Protein AF-A0A931FWR6-F1 (afdb_monomer_lite)

pLDDT: mean 91.78, std 8.93, range [54.19, 98.12]

Radius of gyration: 17.23 Å; chains: 1; bounding box: 41×34×52 Å

Sequence (104 aa):
MTSDTARGTRAIAGFGTAVGVLLSAVLVFAVDVFEGRGWRDGEYVYLFVVFSVAALVLGGLLAVLPQWRSFGKGLAMGGLVGVLVILAGIVLFFFLLVRDGFVW

Structure (mmCIF, N/CA/C/O backbone):
data_AF-A0A931FWR6-F1
#
_entry.id   AF-A0A931FWR6-F1
#
loop_
_atom_site.group_PDB
_atom_site.id
_atom_site.type_symbol
_atom_site.label_atom_id
_atom_site.label_alt_id
_atom_site.label_comp_id
_atom_site.label_asym_id
_atom_site.label_entity_id
_atom_site.label_seq_id
_atom_site.pdbx_PDB_ins_code
_atom_site.Cartn_x
_atom_site.Cartn_y
_atom_site.Cartn_z
_atom_site.occupancy
_atom_site.B_iso_or_equiv
_atom_site.auth_seq_id
_atom_site.auth_comp_id
_atom_site.auth_asym_id
_atom_site.auth_atom_id
_atom_site.pdbx_PDB_model_num
ATOM 1 N N . MET A 1 1 ? -9.118 -9.573 29.098 1.00 57.00 1 MET A N 1
ATOM 2 C CA . MET A 1 1 ? -8.609 -8.623 28.082 1.00 57.00 1 MET A CA 1
ATOM 3 C C . MET A 1 1 ? -9.421 -7.345 28.180 1.00 57.00 1 MET A C 1
ATOM 5 O O . MET A 1 1 ? -10.641 -7.432 28.134 1.00 57.00 1 MET A O 1
ATOM 9 N N . THR A 1 2 ? -8.783 -6.190 28.372 1.00 75.75 2 THR A N 1
ATOM 10 C CA . THR A 1 2 ? -9.477 -4.893 28.388 1.00 75.75 2 THR A CA 1
ATOM 11 C C . THR A 1 2 ? -9.906 -4.513 26.963 1.00 75.75 2 THR A C 1
ATOM 13 O O . THR A 1 2 ? -9.322 -4.975 25.978 1.00 75.75 2 THR A O 1
ATOM 16 N N . SER A 1 3 ? -10.961 -3.706 26.827 1.00 76.12 3 SER A N 1
ATOM 17 C CA . SER A 1 3 ? -11.525 -3.302 25.526 1.00 76.12 3 SER A CA 1
ATOM 18 C C . SER A 1 3 ? -10.514 -2.576 24.624 1.00 76.12 3 SER A C 1
ATOM 20 O O . SER A 1 3 ? -10.615 -2.650 23.398 1.00 76.12 3 SER A O 1
ATOM 22 N N . ASP A 1 4 ? -9.506 -1.929 25.210 1.00 82.19 4 ASP A N 1
ATOM 23 C CA . ASP A 1 4 ? -8.423 -1.263 24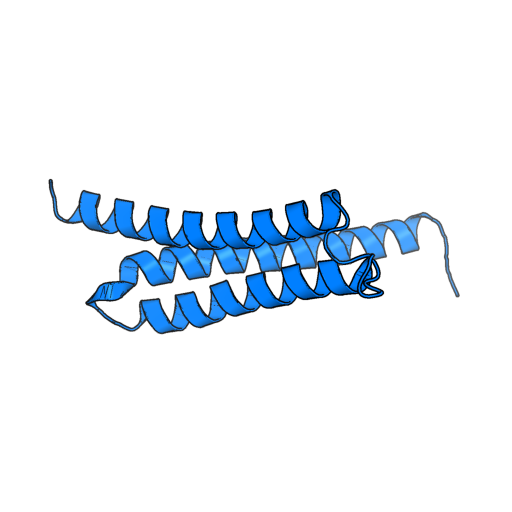.483 1.00 82.19 4 ASP A CA 1
ATOM 24 C C . ASP A 1 4 ? -7.446 -2.239 23.833 1.00 82.19 4 ASP A C 1
ATOM 26 O O . ASP A 1 4 ? -7.090 -2.050 22.669 1.00 82.19 4 ASP A O 1
ATOM 30 N N . THR A 1 5 ? -7.093 -3.339 24.507 1.00 87.94 5 THR A N 1
ATOM 31 C CA . THR A 1 5 ? -6.241 -4.379 23.912 1.00 87.94 5 THR A CA 1
ATOM 32 C C . THR A 1 5 ? -6.913 -4.989 22.682 1.00 87.94 5 THR A C 1
ATOM 34 O O . THR A 1 5 ? -6.292 -5.094 21.629 1.00 87.94 5 THR A O 1
ATOM 37 N N . ALA A 1 6 ? -8.210 -5.307 22.769 1.00 85.69 6 ALA A N 1
ATOM 38 C CA . ALA A 1 6 ? -8.970 -5.870 21.650 1.00 85.69 6 ALA A CA 1
ATOM 39 C C . ALA A 1 6 ? -9.061 -4.912 20.447 1.00 85.69 6 ALA A C 1
ATOM 41 O O . ALA A 1 6 ? -8.988 -5.348 19.295 1.00 85.69 6 ALA A O 1
ATOM 42 N N . ARG A 1 7 ? -9.194 -3.601 20.693 1.00 87.75 7 ARG A N 1
ATOM 43 C CA . ARG A 1 7 ? -9.147 -2.582 19.633 1.00 87.75 7 ARG A CA 1
ATOM 44 C C . ARG A 1 7 ? -7.764 -2.517 18.987 1.00 87.75 7 ARG A C 1
ATOM 46 O O . ARG A 1 7 ? -7.688 -2.553 17.757 1.00 87.75 7 ARG A O 1
ATOM 53 N N . GLY A 1 8 ? -6.700 -2.492 19.787 1.00 90.00 8 GLY A N 1
ATOM 54 C CA . GLY A 1 8 ? -5.317 -2.498 19.307 1.00 90.00 8 GLY A CA 1
ATOM 55 C C . GLY A 1 8 ? -5.000 -3.708 18.426 1.00 90.00 8 GLY A C 1
ATOM 56 O O . GLY A 1 8 ? -4.552 -3.542 17.295 1.00 90.00 8 GLY A O 1
ATOM 57 N N . THR A 1 9 ? -5.330 -4.920 18.880 1.00 93.81 9 THR A N 1
ATOM 58 C CA . THR A 1 9 ? -5.095 -6.157 18.114 1.00 93.81 9 THR A CA 1
ATOM 59 C C . THR A 1 9 ? -5.801 -6.141 16.759 1.00 93.81 9 THR A C 1
ATOM 61 O O . THR A 1 9 ? -5.210 -6.526 15.754 1.00 93.81 9 THR A O 1
ATOM 64 N N . ARG A 1 10 ? -7.046 -5.649 16.694 1.00 94.50 10 ARG A N 1
ATOM 65 C CA . ARG A 1 10 ? -7.779 -5.539 15.421 1.00 94.50 10 ARG A CA 1
ATOM 66 C C . ARG A 1 10 ? -7.132 -4.541 14.464 1.00 94.50 10 ARG A C 1
ATOM 68 O O . ARG A 1 10 ? -7.093 -4.811 13.270 1.00 94.50 10 ARG A O 1
ATOM 75 N N . ALA A 1 11 ? -6.621 -3.418 14.969 1.00 93.50 11 ALA A N 1
ATOM 76 C CA . ALA A 1 11 ? -5.903 -2.451 14.140 1.00 93.50 11 ALA A CA 1
ATOM 77 C C . ALA A 1 11 ? -4.593 -3.034 13.596 1.00 93.50 11 ALA A C 1
ATOM 79 O O . ALA A 1 11 ? -4.327 -2.923 12.403 1.00 93.50 11 ALA A O 1
ATOM 80 N N . ILE A 1 12 ? -3.824 -3.729 14.438 1.00 96.56 12 ILE A N 1
ATOM 81 C CA . ILE A 1 12 ? -2.599 -4.419 14.014 1.00 96.56 12 ILE A CA 1
ATOM 82 C C . ILE A 1 12 ? -2.918 -5.484 12.962 1.00 96.56 12 ILE A C 1
ATOM 84 O O . ILE A 1 12 ? -2.224 -5.560 11.956 1.00 96.56 12 ILE A O 1
ATOM 88 N N . ALA A 1 13 ? -3.989 -6.261 13.141 1.00 96.88 13 ALA A N 1
ATOM 89 C CA . ALA A 1 13 ? -4.413 -7.254 12.156 1.00 96.88 13 ALA A CA 1
ATOM 90 C C . ALA A 1 13 ? -4.783 -6.615 10.806 1.00 96.88 13 ALA A C 1
ATOM 92 O O . ALA A 1 13 ? -4.387 -7.124 9.759 1.00 96.88 13 ALA A O 1
ATOM 93 N N . GLY A 1 14 ? -5.492 -5.481 10.818 1.00 96.19 14 GLY A N 1
ATOM 94 C CA . GLY A 1 14 ? -5.810 -4.729 9.601 1.00 96.19 14 GLY A CA 1
ATOM 95 C C . GLY A 1 14 ? -4.558 -4.239 8.881 1.00 96.19 14 GLY A C 1
ATOM 96 O O . GLY A 1 14 ? -4.404 -4.460 7.683 1.00 96.19 14 GLY A O 1
ATOM 97 N N . PHE A 1 15 ? -3.625 -3.648 9.627 1.00 97.19 15 PHE A N 1
ATOM 98 C CA . PHE A 1 15 ? -2.343 -3.206 9.083 1.00 97.19 15 PHE A CA 1
ATOM 99 C C . PHE A 1 15 ? -1.524 -4.376 8.527 1.00 97.19 15 PHE A C 1
ATOM 101 O O . PHE A 1 15 ? -1.070 -4.325 7.388 1.00 97.19 15 PHE A O 1
ATOM 108 N N . GLY A 1 16 ? -1.395 -5.459 9.294 1.00 97.25 16 GLY A N 1
ATOM 109 C CA . GLY A 1 16 ? -0.689 -6.668 8.879 1.00 97.25 16 GLY A CA 1
ATOM 110 C C . GLY A 1 16 ? -1.299 -7.310 7.634 1.00 97.25 16 GLY A C 1
ATOM 111 O O . GLY A 1 16 ? -0.562 -7.802 6.789 1.00 97.25 16 GLY A O 1
ATOM 112 N N . THR A 1 17 ? -2.623 -7.236 7.470 1.00 97.69 17 THR A N 1
ATOM 113 C CA . THR A 1 17 ? -3.306 -7.696 6.251 1.00 97.69 17 THR A CA 1
ATOM 114 C C . THR A 1 17 ? -2.885 -6.864 5.041 1.00 97.69 17 THR A C 1
ATOM 116 O O . THR A 1 17 ? -2.493 -7.433 4.026 1.00 97.69 17 THR A O 1
ATOM 119 N N . ALA A 1 18 ? -2.904 -5.529 5.147 1.00 96.81 18 ALA A N 1
ATOM 120 C CA . ALA A 1 18 ? -2.435 -4.654 4.069 1.00 96.81 18 ALA A CA 1
ATOM 121 C C . ALA A 1 18 ? -0.965 -4.931 3.723 1.00 96.81 18 ALA A C 1
ATOM 123 O O . ALA A 1 18 ? -0.635 -5.126 2.557 1.00 96.81 18 ALA A O 1
ATOM 124 N N . VAL A 1 19 ? -0.094 -5.011 4.733 1.00 95.94 19 VAL A N 1
ATOM 125 C CA . VAL A 1 19 ? 1.332 -5.303 4.536 1.00 95.94 19 VAL A CA 1
ATOM 126 C C . VAL A 1 19 ? 1.531 -6.668 3.884 1.00 95.94 19 VAL A C 1
ATOM 128 O O . VAL A 1 19 ? 2.285 -6.766 2.925 1.00 95.94 19 VAL A O 1
ATOM 131 N N . GLY A 1 20 ? 0.837 -7.709 4.344 1.00 97.38 20 GLY A N 1
ATOM 132 C CA . GLY A 1 20 ? 0.935 -9.048 3.764 1.00 97.38 20 GLY A CA 1
ATOM 133 C C . GLY A 1 20 ? 0.534 -9.079 2.289 1.00 97.38 20 GLY A C 1
ATOM 134 O O . GLY A 1 20 ? 1.238 -9.669 1.473 1.00 97.38 20 GLY A O 1
ATOM 135 N N . VAL A 1 21 ? -0.547 -8.382 1.927 1.00 96.62 21 VAL A N 1
ATOM 136 C CA . VAL A 1 21 ? -0.984 -8.256 0.529 1.00 96.62 21 VAL A CA 1
ATOM 137 C C . VAL A 1 21 ? 0.048 -7.493 -0.309 1.00 96.62 21 VAL A C 1
ATOM 139 O O . VAL A 1 21 ? 0.404 -7.946 -1.394 1.00 96.62 21 VAL A O 1
ATOM 142 N N . LEU A 1 22 ? 0.594 -6.383 0.189 1.00 94.81 22 LEU A N 1
ATOM 143 C CA . LEU A 1 22 ? 1.634 -5.632 -0.524 1.00 94.81 22 LEU A CA 1
ATOM 144 C C . LEU A 1 22 ? 2.925 -6.440 -0.697 1.00 94.81 22 LEU A C 1
ATOM 146 O O . LEU A 1 22 ? 3.493 -6.468 -1.786 1.00 94.81 22 LEU A O 1
ATOM 150 N N . LEU A 1 23 ? 3.364 -7.151 0.343 1.00 95.88 23 LEU A N 1
ATOM 151 C CA . LEU A 1 23 ? 4.519 -8.044 0.263 1.00 95.88 23 LEU A CA 1
ATOM 152 C C . LEU A 1 23 ? 4.279 -9.182 -0.727 1.00 95.88 23 LEU A C 1
ATOM 154 O O . LEU A 1 23 ? 5.203 -9.562 -1.438 1.00 95.88 23 LEU A O 1
ATOM 158 N N . SER A 1 24 ? 3.049 -9.690 -0.833 1.00 95.94 24 SER A N 1
ATOM 159 C CA . SER A 1 24 ? 2.726 -10.704 -1.838 1.00 95.94 24 SER A CA 1
ATOM 160 C C . SER A 1 24 ? 2.928 -10.187 -3.265 1.00 95.94 24 SER A C 1
ATOM 162 O O . SER A 1 24 ? 3.451 -10.926 -4.089 1.00 95.94 24 SER A O 1
ATOM 164 N N . ALA A 1 25 ? 2.623 -8.913 -3.544 1.00 93.06 25 ALA A N 1
ATOM 165 C CA . ALA A 1 25 ? 2.901 -8.301 -4.845 1.00 93.06 25 ALA A CA 1
ATOM 166 C C . ALA A 1 25 ? 4.407 -8.264 -5.148 1.00 93.06 25 ALA A C 1
ATOM 168 O O . ALA A 1 25 ? 4.829 -8.613 -6.248 1.00 93.06 25 ALA A O 1
ATOM 169 N N . VAL A 1 26 ? 5.218 -7.899 -4.150 1.00 93.00 26 VAL A N 1
ATOM 170 C CA . VAL A 1 26 ? 6.685 -7.883 -4.264 1.00 93.00 26 VAL A CA 1
ATOM 171 C C . VAL A 1 26 ? 7.240 -9.292 -4.470 1.00 93.00 26 VAL A C 1
ATOM 173 O O . VAL A 1 26 ? 8.125 -9.483 -5.293 1.00 93.00 26 VAL A O 1
ATOM 176 N N . LEU A 1 27 ? 6.712 -10.290 -3.760 1.00 95.12 27 LEU A N 1
ATOM 177 C CA . LEU A 1 27 ? 7.123 -11.685 -3.930 1.00 95.12 27 LEU A CA 1
ATOM 178 C C . LEU A 1 27 ? 6.739 -12.225 -5.307 1.00 95.12 27 LEU A C 1
ATOM 180 O O . LEU A 1 27 ? 7.538 -12.913 -5.929 1.00 95.12 27 LEU A O 1
ATOM 184 N N . VAL A 1 28 ? 5.538 -11.894 -5.785 1.00 91.69 28 VAL A N 1
ATOM 185 C CA . VAL A 1 28 ? 5.048 -12.277 -7.115 1.00 91.69 28 VAL A CA 1
ATOM 186 C C . VAL A 1 28 ? 5.949 -11.719 -8.219 1.00 91.69 28 VAL A C 1
ATOM 188 O O . VAL A 1 28 ? 6.230 -12.435 -9.175 1.00 91.69 28 VAL A O 1
ATOM 191 N N . PHE A 1 29 ? 6.434 -10.486 -8.056 1.00 90.81 29 PHE A N 1
ATOM 192 C CA . PHE A 1 29 ? 7.472 -9.910 -8.910 1.00 90.81 29 PHE A CA 1
ATOM 193 C C . PHE A 1 29 ? 8.809 -10.648 -8.766 1.00 90.81 29 PHE A C 1
ATOM 195 O O . PHE A 1 29 ? 9.388 -11.066 -9.754 1.00 90.81 29 PHE A O 1
ATOM 202 N N . ALA A 1 30 ? 9.284 -10.861 -7.536 1.00 92.19 30 ALA A N 1
ATOM 203 C CA . ALA A 1 30 ? 10.623 -11.393 -7.274 1.00 92.19 30 ALA A CA 1
ATOM 204 C C . ALA A 1 30 ? 10.863 -12.828 -7.775 1.00 92.19 30 ALA A C 1
ATOM 206 O O . ALA A 1 30 ? 12.016 -13.238 -7.883 1.00 92.19 30 ALA A O 1
ATOM 207 N N . VAL A 1 31 ? 9.803 -13.603 -8.018 1.00 93.50 31 VAL A N 1
ATOM 208 C CA . VAL A 1 31 ? 9.903 -14.956 -8.591 1.00 93.50 31 VAL A CA 1
ATOM 209 C C . VAL A 1 31 ? 9.254 -15.069 -9.972 1.00 93.50 31 VAL A C 1
ATOM 211 O O . VAL A 1 31 ? 8.990 -16.183 -10.419 1.00 93.50 31 VAL A O 1
ATOM 214 N N . ASP A 1 32 ? 8.954 -13.935 -10.615 1.00 89.12 32 ASP A N 1
ATOM 215 C CA . ASP A 1 32 ? 8.444 -13.866 -11.987 1.00 89.12 32 ASP A CA 1
ATOM 216 C C . ASP A 1 32 ? 7.212 -14.759 -12.236 1.00 89.12 32 ASP A C 1
ATOM 218 O O . ASP A 1 32 ? 7.051 -15.382 -13.288 1.00 89.12 32 ASP A O 1
ATOM 222 N N . VAL A 1 33 ? 6.296 -14.823 -11.254 1.00 89.56 33 VAL A N 1
ATOM 223 C CA . VAL A 1 33 ? 5.179 -15.799 -11.220 1.00 89.56 33 VAL A CA 1
ATOM 224 C C . VAL A 1 33 ? 4.357 -15.809 -12.513 1.00 89.56 33 VAL A C 1
ATOM 226 O O . VAL A 1 33 ? 3.787 -16.839 -12.888 1.00 89.56 33 VAL A O 1
ATOM 229 N N . PHE A 1 34 ? 4.239 -14.660 -13.178 1.00 88.06 34 PHE A N 1
ATOM 230 C CA . PHE A 1 34 ? 3.399 -14.480 -14.354 1.00 88.06 34 PHE A CA 1
ATOM 231 C C . PHE A 1 34 ? 4.178 -14.261 -15.654 1.00 88.06 34 PHE A C 1
ATOM 233 O O . PHE A 1 34 ? 3.553 -13.979 -16.677 1.00 88.06 34 PHE A O 1
ATOM 240 N N . GLU A 1 35 ? 5.496 -14.471 -15.672 1.00 86.75 35 GLU A N 1
ATOM 241 C CA . GLU A 1 35 ? 6.306 -14.361 -16.895 1.00 86.75 35 GLU A CA 1
ATOM 242 C C . GLU A 1 35 ? 5.766 -15.274 -18.010 1.00 86.75 35 GLU A C 1
ATOM 244 O O . GLU A 1 35 ? 5.557 -14.839 -19.141 1.00 86.75 35 GLU A O 1
ATOM 249 N N . GLY A 1 36 ? 5.370 -16.508 -17.670 1.00 85.50 36 GLY A N 1
ATOM 250 C CA . GLY A 1 36 ? 4.738 -17.444 -18.612 1.00 85.50 36 GLY A CA 1
ATOM 251 C C . GLY A 1 36 ? 3.366 -17.006 -19.150 1.00 85.50 36 GLY A C 1
ATOM 252 O O . GLY A 1 36 ? 2.836 -17.631 -20.067 1.00 85.50 36 GLY A O 1
ATOM 253 N N . ARG A 1 37 ? 2.773 -15.939 -18.598 1.00 87.44 37 ARG A N 1
ATOM 254 C CA . ARG A 1 37 ? 1.548 -15.288 -19.099 1.00 87.44 37 ARG A CA 1
ATOM 255 C C . ARG A 1 37 ? 1.838 -13.996 -19.869 1.00 87.44 37 ARG A C 1
ATOM 257 O O . ARG A 1 37 ? 0.904 -13.266 -20.188 1.00 87.44 37 ARG A O 1
ATOM 264 N N . GLY A 1 38 ? 3.108 -13.737 -20.175 1.00 89.94 38 GLY A N 1
ATOM 265 C CA . GLY A 1 38 ? 3.564 -12.554 -20.894 1.00 89.94 38 GLY A CA 1
ATOM 266 C C . GLY A 1 38 ? 3.697 -11.317 -20.016 1.00 89.94 38 GLY A C 1
ATOM 267 O O . GLY A 1 38 ? 3.731 -10.218 -20.569 1.00 89.94 38 GLY A O 1
ATOM 268 N N . TRP A 1 39 ? 3.740 -11.478 -18.684 1.00 92.81 39 TRP A N 1
ATOM 269 C CA . TRP A 1 39 ? 3.817 -10.313 -17.816 1.00 92.81 39 TRP A CA 1
ATOM 270 C C . TRP A 1 39 ? 5.158 -9.588 -17.926 1.00 92.81 39 TRP A C 1
ATOM 272 O O . TRP A 1 39 ? 6.206 -10.221 -18.035 1.00 92.81 39 TRP A O 1
ATOM 282 N N . ARG A 1 40 ? 5.120 -8.257 -17.860 1.00 89.56 40 ARG A N 1
ATOM 283 C CA . ARG A 1 40 ? 6.296 -7.370 -17.851 1.00 89.56 40 ARG A CA 1
ATOM 284 C C . ARG A 1 40 ? 6.400 -6.640 -16.515 1.00 89.56 40 ARG A C 1
ATOM 286 O O . ARG A 1 40 ? 5.394 -6.422 -15.845 1.00 89.56 40 ARG A O 1
ATOM 293 N N . ASP A 1 41 ? 7.596 -6.167 -16.172 1.00 84.88 41 ASP A N 1
ATOM 294 C CA . ASP A 1 41 ? 7.906 -5.501 -14.893 1.00 84.88 41 ASP A CA 1
ATOM 295 C C . ASP A 1 41 ? 6.874 -4.438 -14.469 1.00 84.88 41 ASP A C 1
ATOM 297 O O . ASP A 1 41 ? 6.468 -4.367 -13.308 1.00 84.88 41 ASP A O 1
ATOM 301 N N . GLY A 1 42 ? 6.380 -3.639 -15.422 1.00 86.56 42 GLY A N 1
ATOM 302 C CA . GLY A 1 42 ? 5.390 -2.589 -15.161 1.00 86.56 42 GLY A CA 1
ATOM 303 C C . GLY A 1 42 ? 4.033 -3.092 -14.650 1.00 86.56 42 GLY A C 1
ATOM 304 O O . GLY A 1 42 ? 3.349 -2.377 -13.919 1.00 86.56 42 GLY A O 1
ATOM 305 N N . GLU A 1 43 ? 3.637 -4.318 -14.979 1.00 90.50 43 GLU A N 1
ATOM 306 C CA . GLU A 1 43 ? 2.357 -4.896 -14.550 1.00 90.50 43 GLU A CA 1
ATOM 307 C C . GLU A 1 43 ? 2.410 -5.350 -13.091 1.00 90.50 43 GLU A C 1
ATOM 309 O O . GLU A 1 43 ? 1.440 -5.186 -12.348 1.00 90.50 43 GLU A O 1
ATOM 314 N N . TYR A 1 44 ? 3.572 -5.818 -12.635 1.00 88.19 44 TYR A N 1
ATOM 315 C CA . TYR A 1 44 ? 3.804 -6.097 -11.221 1.00 88.19 44 TYR A CA 1
ATOM 316 C C . TYR A 1 44 ? 3.787 -4.813 -10.381 1.00 88.19 44 TYR A C 1
ATOM 318 O O . TYR A 1 44 ? 3.203 -4.786 -9.293 1.00 88.19 44 TYR A O 1
ATOM 326 N N . VAL A 1 45 ? 4.349 -3.719 -10.909 1.00 90.69 45 VAL A N 1
ATOM 327 C CA . VAL A 1 45 ? 4.244 -2.389 -10.283 1.00 90.69 45 VAL A CA 1
ATOM 328 C C . VAL A 1 45 ? 2.783 -1.949 -10.210 1.00 90.69 45 VAL A C 1
ATOM 330 O O . VAL A 1 45 ? 2.328 -1.491 -9.161 1.00 90.69 45 VAL A O 1
ATOM 333 N N . TYR A 1 46 ? 2.016 -2.136 -11.287 1.00 92.44 46 TYR A N 1
ATOM 334 C CA . TYR A 1 46 ? 0.586 -1.832 -11.294 1.00 92.44 46 TYR A CA 1
ATOM 335 C C . TYR A 1 46 ? -0.175 -2.625 -10.224 1.00 92.44 46 TYR A C 1
ATOM 337 O O . TYR A 1 46 ? -1.016 -2.064 -9.523 1.00 92.44 46 TYR A O 1
ATOM 345 N N . LEU A 1 47 ? 0.162 -3.899 -10.022 1.00 94.62 47 LEU A N 1
ATOM 346 C CA . LEU A 1 47 ? -0.444 -4.736 -8.989 1.00 94.62 47 LEU A CA 1
ATOM 347 C C . LEU A 1 47 ? -0.175 -4.192 -7.574 1.00 94.62 47 LEU A C 1
ATOM 349 O O . LEU A 1 47 ? -1.099 -4.100 -6.763 1.00 94.62 47 LEU A O 1
ATOM 353 N N . PHE A 1 48 ? 1.050 -3.732 -7.299 1.00 94.38 48 PHE A N 1
ATOM 354 C CA . PHE A 1 48 ? 1.380 -3.055 -6.040 1.00 94.38 48 PHE A CA 1
ATOM 355 C C . PHE A 1 48 ? 0.584 -1.750 -5.850 1.00 94.38 48 PHE A C 1
ATOM 357 O O . PHE A 1 48 ? 0.073 -1.482 -4.756 1.00 94.38 48 PHE A O 1
ATOM 364 N N . VAL A 1 49 ? 0.431 -0.951 -6.914 1.00 96.12 49 VAL A N 1
ATOM 365 C CA . VAL A 1 49 ? -0.375 0.285 -6.906 1.00 96.12 49 VAL A CA 1
ATOM 366 C C . VAL A 1 49 ? -1.838 -0.022 -6.598 1.00 96.12 49 VAL A C 1
ATOM 368 O O . VAL A 1 49 ? -2.410 0.566 -5.677 1.00 96.12 49 VAL A O 1
ATOM 371 N N . VAL A 1 50 ? -2.434 -0.973 -7.319 1.00 97.19 50 VAL A N 1
ATOM 372 C CA . VAL A 1 50 ? -3.831 -1.379 -7.132 1.00 97.19 50 VAL A CA 1
ATOM 373 C C . VAL A 1 50 ? -4.062 -1.869 -5.709 1.00 97.19 50 VAL A C 1
ATOM 375 O O . VAL A 1 50 ? -5.023 -1.442 -5.073 1.00 97.19 50 VAL A O 1
ATOM 378 N N . PHE A 1 51 ? -3.176 -2.705 -5.166 1.00 97.62 51 PHE A N 1
ATOM 379 C CA . PHE A 1 51 ? -3.305 -3.201 -3.796 1.00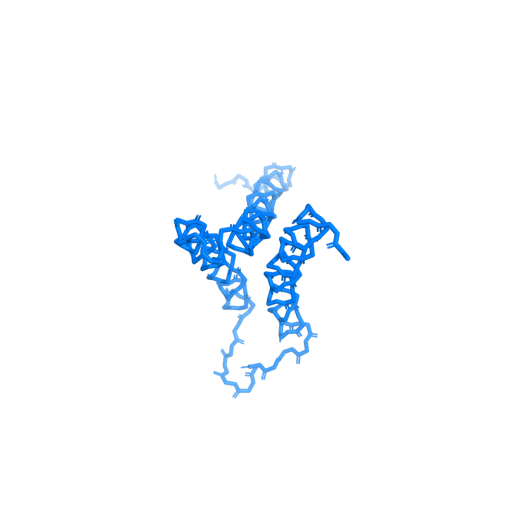 97.62 51 PHE A CA 1
ATOM 380 C C . PHE A 1 51 ? -3.161 -2.099 -2.746 1.00 97.62 51 PHE A C 1
ATOM 382 O O . PHE A 1 51 ? -3.926 -2.085 -1.781 1.00 97.62 51 PHE A O 1
ATOM 389 N N . SER A 1 52 ? -2.252 -1.143 -2.949 1.00 96.94 52 SER A N 1
ATOM 390 C CA . SER A 1 52 ? -2.084 0.006 -2.049 1.00 96.94 52 SER A CA 1
ATOM 391 C C . SER A 1 52 ? -3.351 0.861 -1.993 1.00 96.94 52 SER A C 1
ATOM 393 O O . SER A 1 52 ? -3.867 1.155 -0.912 1.00 96.94 52 SER A O 1
ATOM 395 N N . VAL A 1 53 ? -3.897 1.208 -3.163 1.00 97.56 53 VAL A N 1
ATOM 396 C CA . VAL A 1 53 ? -5.124 2.010 -3.276 1.00 97.56 53 VAL A CA 1
ATOM 397 C C . VAL A 1 53 ? -6.331 1.237 -2.747 1.00 97.56 53 VAL A C 1
ATOM 399 O O . VAL A 1 53 ? -7.119 1.788 -1.978 1.00 97.56 53 VAL A O 1
ATOM 402 N N . ALA A 1 54 ? -6.466 -0.046 -3.090 1.00 97.81 54 ALA A N 1
ATOM 403 C CA . ALA A 1 54 ? -7.557 -0.886 -2.610 1.00 97.81 54 ALA A CA 1
ATOM 404 C C . ALA A 1 54 ? -7.536 -1.022 -1.083 1.00 97.81 54 ALA A C 1
ATOM 406 O O . ALA A 1 54 ? -8.574 -0.846 -0.451 1.00 97.81 54 ALA A O 1
ATOM 407 N N . ALA A 1 55 ? -6.372 -1.263 -0.469 1.00 97.50 55 ALA A N 1
ATOM 408 C CA . ALA A 1 55 ? -6.241 -1.331 0.985 1.00 97.50 55 ALA A CA 1
ATOM 409 C C . ALA A 1 55 ? -6.611 -0.000 1.659 1.00 97.50 55 ALA A C 1
ATOM 411 O O . ALA A 1 55 ? -7.318 0.002 2.669 1.00 97.50 55 ALA A O 1
ATOM 412 N N . LEU A 1 56 ? -6.196 1.130 1.075 1.00 97.88 56 LEU A N 1
ATOM 413 C CA . LEU A 1 56 ? -6.537 2.460 1.575 1.00 97.88 56 LEU A CA 1
ATOM 414 C C . LEU A 1 56 ? -8.051 2.714 1.524 1.00 97.88 56 LEU A C 1
ATOM 416 O O . LEU A 1 56 ? -8.656 3.072 2.536 1.00 97.88 56 LEU A O 1
ATOM 420 N N . VAL A 1 57 ? -8.669 2.490 0.361 1.00 98.12 57 VAL A N 1
ATOM 421 C CA . VAL A 1 57 ? -10.100 2.735 0.134 1.00 98.12 57 VAL A CA 1
ATOM 422 C C . VAL A 1 57 ? -10.958 1.767 0.947 1.00 98.12 57 VAL A C 1
ATOM 424 O O . VAL A 1 57 ? -11.818 2.208 1.707 1.00 98.12 57 VAL A O 1
ATOM 427 N N . LEU A 1 58 ? -10.707 0.457 0.854 1.00 97.69 58 LEU A N 1
ATOM 428 C CA . LEU A 1 58 ? -11.450 -0.553 1.614 1.00 97.69 58 LEU A CA 1
ATOM 429 C C . LEU A 1 58 ? -11.262 -0.362 3.118 1.00 97.69 58 LEU A C 1
ATOM 431 O O . LEU A 1 58 ? -12.226 -0.469 3.873 1.00 97.69 58 LEU A O 1
ATOM 435 N N . GLY A 1 59 ? -10.050 -0.027 3.562 1.00 97.31 59 GLY A N 1
ATOM 436 C CA . GLY A 1 59 ? -9.781 0.296 4.958 1.00 97.31 59 GLY A CA 1
ATOM 437 C C . GLY A 1 59 ? -10.592 1.499 5.429 1.00 97.31 59 GLY A C 1
ATOM 438 O O . GLY A 1 59 ? -11.224 1.438 6.485 1.00 97.31 59 GLY A O 1
ATOM 439 N N . GLY A 1 60 ? -10.647 2.557 4.616 1.00 96.94 60 GLY A N 1
ATOM 440 C CA . GLY A 1 60 ? -11.474 3.735 4.867 1.00 96.94 60 GLY A CA 1
ATOM 441 C C . GLY A 1 60 ? -12.959 3.393 4.986 1.00 96.94 60 GLY A C 1
ATOM 442 O O . GLY A 1 60 ? -13.601 3.784 5.959 1.00 96.94 60 GLY A O 1
ATOM 443 N N . LEU A 1 61 ? -13.492 2.592 4.060 1.00 97.75 61 LEU A N 1
ATOM 444 C CA . LEU A 1 61 ? -14.886 2.137 4.094 1.00 97.75 61 LEU A CA 1
ATOM 445 C C . LEU A 1 61 ? -15.181 1.292 5.344 1.00 97.75 61 LEU A C 1
ATOM 447 O O . LEU A 1 61 ? -16.157 1.540 6.054 1.00 97.75 61 LEU A O 1
ATOM 451 N N . LEU A 1 62 ? -14.306 0.340 5.676 1.00 97.06 62 LEU A N 1
ATOM 452 C CA . LEU A 1 62 ? -14.431 -0.484 6.881 1.00 97.06 62 LEU A CA 1
ATOM 453 C C . LEU A 1 62 ? -14.302 0.340 8.169 1.00 97.06 62 LEU A C 1
ATOM 455 O O . LEU A 1 62 ? -14.912 -0.008 9.182 1.00 97.06 62 LEU A O 1
ATOM 459 N N . ALA A 1 63 ? -13.549 1.442 8.146 1.00 9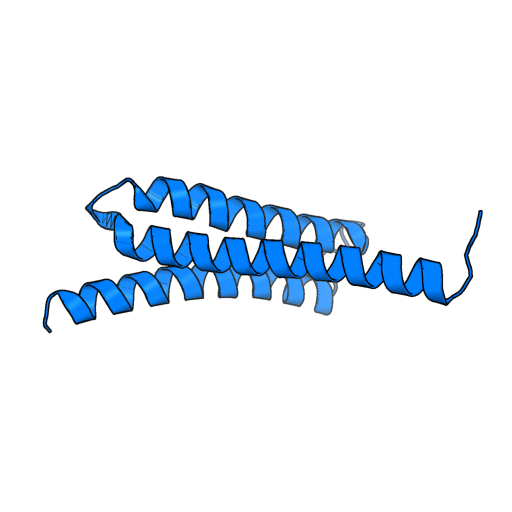5.94 63 ALA A N 1
ATOM 460 C CA . ALA A 1 63 ? -13.396 2.329 9.294 1.00 95.94 63 ALA A CA 1
ATOM 461 C C . ALA A 1 63 ? -14.718 3.023 9.690 1.00 95.94 63 ALA A C 1
ATOM 463 O O . ALA A 1 63 ? -14.912 3.366 10.864 1.00 95.94 63 ALA A O 1
ATOM 464 N N . VAL A 1 64 ? -15.643 3.200 8.739 1.00 96.38 64 VAL A N 1
ATOM 465 C CA . VAL A 1 64 ? -16.970 3.788 8.984 1.00 96.38 64 VAL A CA 1
ATOM 466 C C . VAL A 1 64 ? -17.865 2.826 9.775 1.00 96.38 64 VAL A C 1
ATOM 468 O O . VAL A 1 64 ? -18.618 3.263 10.648 1.00 96.38 64 VAL A O 1
ATOM 471 N N . LEU A 1 65 ? -17.731 1.515 9.548 1.00 94.88 65 LEU A N 1
ATOM 472 C CA . LEU A 1 65 ? -18.550 0.485 10.191 1.00 94.88 65 LEU A CA 1
ATOM 473 C C . LEU A 1 65 ? -18.114 0.245 11.652 1.00 94.88 65 LEU A C 1
ATOM 475 O O . LEU A 1 65 ? -16.964 -0.135 11.888 1.00 94.88 65 LEU A O 1
ATOM 479 N N . PRO A 1 66 ? -19.005 0.378 12.658 1.00 91.56 66 PRO A N 1
ATOM 480 C CA . PRO A 1 66 ? -18.638 0.268 14.074 1.00 91.56 66 PRO A CA 1
ATOM 481 C C . PRO A 1 66 ? -17.907 -1.031 14.443 1.00 91.56 66 PRO A C 1
ATOM 483 O O . PRO A 1 66 ? -16.909 -0.986 15.163 1.00 91.56 66 PRO A O 1
ATOM 486 N N . GLN A 1 67 ? -18.348 -2.178 13.909 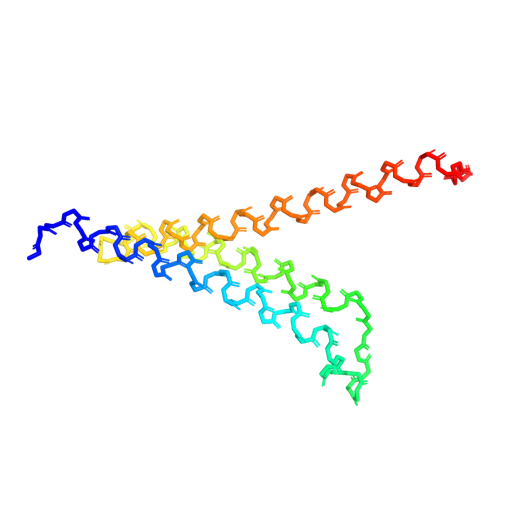1.00 92.19 67 GLN A N 1
ATOM 487 C CA . GLN A 1 67 ? -17.727 -3.479 14.191 1.00 92.19 67 GLN A CA 1
ATOM 488 C C . GLN A 1 67 ? -16.314 -3.643 13.599 1.00 92.19 67 GLN A C 1
ATOM 490 O O . GLN A 1 67 ? -15.486 -4.353 14.178 1.00 92.19 67 GLN A O 1
ATOM 495 N N . TRP A 1 68 ? -16.020 -2.958 12.488 1.00 95.75 68 TRP A N 1
ATOM 496 C CA . TRP A 1 68 ? -14.767 -3.076 11.733 1.00 95.75 68 TRP A CA 1
ATOM 497 C C . TRP A 1 68 ? -13.844 -1.875 11.907 1.00 95.75 68 TRP A C 1
ATOM 499 O O . TRP A 1 68 ? -12.711 -1.915 11.439 1.00 95.75 68 TRP A O 1
ATOM 509 N N . ARG A 1 69 ? -14.275 -0.841 12.637 1.00 95.50 69 ARG A N 1
ATOM 510 C CA . ARG A 1 69 ? -13.596 0.455 12.703 1.00 95.50 69 ARG A CA 1
ATOM 511 C C . ARG A 1 69 ? -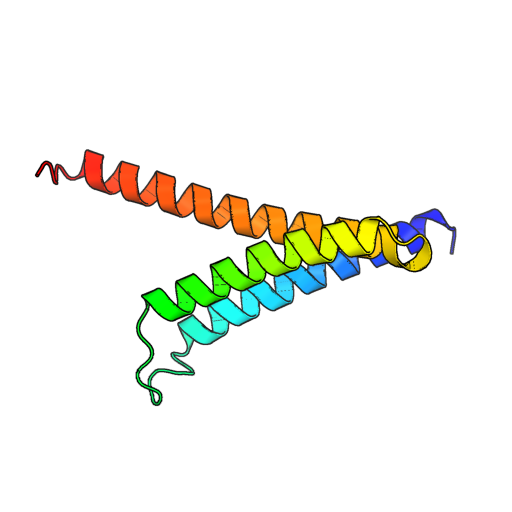12.093 0.358 12.955 1.00 95.50 69 ARG A C 1
ATOM 513 O O . ARG A 1 69 ? -11.310 1.009 12.273 1.00 95.50 69 ARG A O 1
ATOM 520 N N . SER A 1 70 ? -11.693 -0.438 13.947 1.00 95.44 70 SER A N 1
ATOM 521 C CA . SER A 1 70 ? -10.277 -0.568 14.315 1.00 95.44 70 SER A CA 1
ATOM 522 C C . SER A 1 70 ? -9.464 -1.274 13.230 1.00 95.44 70 SER A C 1
ATOM 524 O O . SER A 1 70 ? -8.399 -0.801 12.849 1.00 95.44 70 SER A O 1
ATOM 526 N N . PHE A 1 71 ? -10.007 -2.366 12.685 1.00 97.38 71 PHE A N 1
ATOM 527 C CA . PHE A 1 71 ? -9.388 -3.110 11.590 1.00 97.38 71 PHE A CA 1
ATOM 528 C C . PHE A 1 71 ? -9.278 -2.254 10.326 1.00 97.38 71 PHE A C 1
ATOM 530 O O . PHE A 1 71 ? -8.201 -2.156 9.749 1.00 97.38 71 PHE A O 1
ATOM 537 N N . GLY A 1 72 ? -10.360 -1.567 9.951 1.00 96.56 72 GLY A N 1
ATOM 538 C CA . GLY A 1 72 ? -10.399 -0.675 8.796 1.00 96.56 72 GLY A CA 1
ATOM 539 C C . GLY A 1 72 ? -9.358 0.439 8.880 1.00 96.56 72 GLY A C 1
ATOM 540 O O . GLY A 1 72 ? -8.626 0.656 7.921 1.00 96.56 72 GLY A O 1
ATOM 541 N N . LYS A 1 73 ? -9.194 1.077 10.049 1.00 97.44 73 LYS A N 1
ATOM 542 C CA . LYS A 1 73 ? -8.119 2.062 10.272 1.00 97.44 73 LYS A CA 1
ATOM 543 C C . LYS A 1 73 ? -6.727 1.467 10.066 1.00 97.44 73 LYS A C 1
ATOM 545 O O . LYS A 1 73 ? -5.889 2.103 9.437 1.00 97.44 73 LYS A O 1
ATOM 550 N N . GLY A 1 74 ? -6.488 0.261 10.581 1.00 97.06 74 GLY A N 1
ATOM 551 C CA . GLY A 1 74 ? -5.230 -0.453 10.371 1.00 97.06 74 GLY A CA 1
ATOM 552 C C . GLY A 1 74 ? -4.957 -0.734 8.895 1.00 97.06 74 GLY A C 1
ATOM 553 O O . GLY A 1 74 ? -3.878 -0.422 8.397 1.00 97.06 74 GLY A O 1
ATOM 554 N N . LEU A 1 75 ? -5.958 -1.262 8.187 1.00 97.88 75 LEU A N 1
ATOM 555 C CA . LEU A 1 75 ? -5.883 -1.561 6.757 1.00 97.88 75 LEU A CA 1
ATOM 556 C C . LEU A 1 75 ? -5.627 -0.290 5.931 1.00 97.88 75 LEU A C 1
ATOM 558 O O . LEU A 1 75 ? -4.737 -0.277 5.083 1.00 97.88 75 LEU A O 1
ATOM 562 N N . ALA A 1 76 ? -6.338 0.798 6.245 1.00 98.06 76 ALA A N 1
ATOM 563 C CA . ALA A 1 76 ? -6.164 2.094 5.599 1.00 98.06 76 ALA A CA 1
ATOM 564 C C . ALA A 1 76 ? -4.755 2.655 5.819 1.00 98.06 76 ALA A C 1
ATOM 566 O O . ALA A 1 76 ? -4.137 3.147 4.881 1.00 98.06 76 ALA A O 1
ATOM 567 N N . MET A 1 77 ? -4.225 2.539 7.041 1.00 97.81 77 MET A N 1
ATOM 568 C CA . MET A 1 77 ? -2.864 2.967 7.361 1.00 97.81 77 MET A CA 1
ATOM 569 C C . MET A 1 77 ? -1.822 2.174 6.565 1.00 97.81 77 MET A C 1
ATOM 571 O O . MET A 1 77 ? -0.881 2.759 6.039 1.00 97.81 77 MET A O 1
ATOM 575 N N . GLY A 1 78 ? -2.001 0.857 6.424 1.00 95.88 78 GLY A N 1
ATOM 576 C CA . GLY A 1 78 ? -1.118 0.034 5.596 1.00 95.88 78 GLY A CA 1
ATOM 577 C C . GLY A 1 78 ? -1.180 0.413 4.113 1.00 95.88 78 GLY A C 1
ATOM 578 O O . GLY A 1 78 ? -0.140 0.564 3.476 1.00 95.88 78 GLY A O 1
ATOM 579 N N . GLY A 1 79 ? -2.382 0.659 3.582 1.00 96.25 79 GLY A N 1
ATOM 580 C CA . GLY A 1 79 ? -2.561 1.172 2.220 1.00 96.25 79 GLY A CA 1
ATOM 581 C C . GLY A 1 79 ? -1.909 2.543 2.010 1.00 96.25 79 GLY A C 1
ATOM 582 O O . GLY A 1 79 ? -1.235 2.755 1.005 1.00 96.25 79 GLY A O 1
ATOM 583 N N . LEU A 1 80 ? -2.028 3.450 2.986 1.00 98.06 80 LEU A N 1
ATOM 584 C CA . LEU A 1 80 ? -1.375 4.761 2.957 1.00 98.06 80 LEU A CA 1
ATOM 585 C C . LEU A 1 80 ? 0.151 4.634 2.900 1.00 98.06 80 LEU A C 1
ATOM 587 O O . LEU A 1 80 ? 0.784 5.336 2.118 1.00 98.06 80 LEU A O 1
ATOM 591 N N . VAL A 1 81 ? 0.741 3.728 3.684 1.00 97.25 81 VAL A N 1
ATOM 592 C CA . VAL A 1 81 ? 2.182 3.441 3.609 1.00 97.25 81 VAL A CA 1
ATOM 593 C C . VAL A 1 81 ? 2.565 2.974 2.204 1.00 97.25 81 VAL A C 1
ATOM 595 O O . VAL A 1 81 ? 3.532 3.489 1.650 1.00 97.25 81 VAL A O 1
ATOM 598 N N . GLY A 1 82 ? 1.786 2.077 1.590 1.00 95.88 82 GLY A N 1
ATOM 599 C CA . GLY A 1 82 ? 1.999 1.659 0.198 1.00 95.88 82 GLY A CA 1
ATOM 600 C C . GLY A 1 82 ? 1.979 2.833 -0.789 1.00 95.88 82 GLY A C 1
ATOM 601 O O . GLY A 1 82 ? 2.888 2.974 -1.605 1.00 95.88 82 GLY A O 1
ATOM 602 N N . VAL A 1 83 ? 1.006 3.742 -0.658 1.00 97.31 83 VAL A N 1
ATOM 603 C CA . VAL A 1 83 ? 0.930 4.973 -1.469 1.00 97.31 83 VAL A CA 1
ATOM 604 C C . VAL A 1 83 ? 2.158 5.864 -1.266 1.00 97.31 83 VAL A C 1
ATOM 606 O O . VAL A 1 83 ? 2.716 6.366 -2.240 1.00 97.31 83 VAL A O 1
ATOM 609 N N . LEU A 1 84 ? 2.617 6.041 -0.027 1.00 97.81 84 LEU A N 1
ATOM 610 C CA . LEU A 1 84 ? 3.819 6.828 0.260 1.00 97.81 84 LEU A CA 1
ATOM 611 C C . LEU A 1 84 ? 5.077 6.202 -0.350 1.00 97.81 84 LEU A C 1
ATOM 613 O O . LEU A 1 84 ? 5.916 6.933 -0.868 1.00 97.81 84 LEU A O 1
ATOM 617 N N . VAL A 1 85 ? 5.194 4.872 -0.343 1.00 96.06 85 VAL A N 1
ATOM 618 C CA . VAL A 1 85 ? 6.294 4.157 -1.010 1.00 96.06 85 VAL A CA 1
ATOM 619 C C . VAL A 1 85 ? 6.272 4.405 -2.519 1.00 96.06 85 VAL A C 1
ATOM 621 O O . VAL A 1 85 ? 7.315 4.698 -3.099 1.00 96.06 85 VAL A O 1
ATOM 624 N N . ILE A 1 86 ? 5.094 4.366 -3.150 1.00 95.44 86 ILE A N 1
ATOM 625 C CA . ILE A 1 86 ? 4.938 4.676 -4.581 1.00 95.44 86 ILE A CA 1
ATOM 626 C C . ILE A 1 86 ? 5.390 6.110 -4.873 1.00 95.44 86 ILE A C 1
ATOM 628 O O . ILE A 1 86 ? 6.194 6.331 -5.777 1.00 95.44 86 ILE A O 1
ATOM 632 N N . LEU A 1 87 ? 4.925 7.085 -4.085 1.00 97.06 87 LEU A N 1
ATOM 633 C CA . LEU A 1 87 ? 5.315 8.489 -4.247 1.00 97.06 87 LEU A CA 1
ATOM 634 C C . LE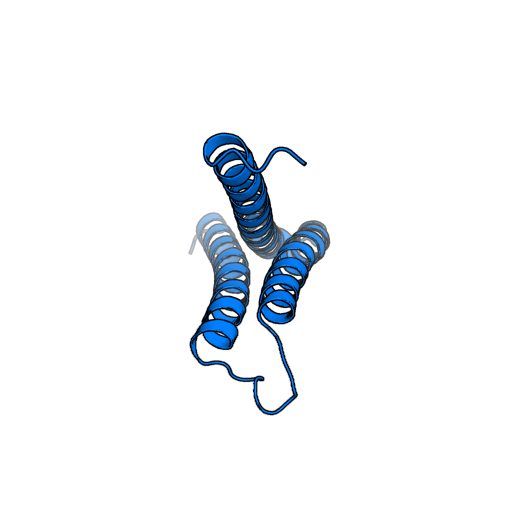U A 1 87 ? 6.820 8.693 -4.049 1.00 97.06 87 LEU A C 1
ATOM 636 O O . LEU A 1 87 ? 7.446 9.391 -4.842 1.00 97.06 87 LEU A O 1
ATOM 640 N N . ALA A 1 88 ? 7.411 8.061 -3.034 1.00 96.19 88 ALA A N 1
ATOM 641 C CA . ALA A 1 88 ? 8.850 8.103 -2.805 1.00 96.19 88 ALA A CA 1
ATOM 642 C C . ALA A 1 88 ? 9.629 7.515 -3.992 1.00 96.19 88 ALA A C 1
ATOM 644 O O . ALA A 1 88 ? 10.621 8.104 -4.414 1.00 96.19 88 ALA A O 1
ATOM 645 N N . GLY A 1 89 ? 9.153 6.408 -4.569 1.00 93.56 89 GLY A N 1
ATOM 646 C CA . GLY A 1 89 ? 9.728 5.811 -5.775 1.00 93.56 89 GLY A CA 1
ATOM 647 C C . GLY A 1 89 ? 9.662 6.741 -6.987 1.00 93.56 89 GLY A C 1
ATOM 648 O O . GLY A 1 89 ? 10.659 6.900 -7.685 1.00 93.56 89 GLY A O 1
ATOM 649 N N . ILE A 1 90 ? 8.528 7.417 -7.200 1.00 94.31 90 ILE A N 1
ATOM 650 C CA . ILE A 1 90 ? 8.364 8.411 -8.273 1.00 94.31 90 ILE A CA 1
ATOM 651 C C . ILE A 1 90 ? 9.331 9.585 -8.078 1.00 94.31 90 ILE A C 1
ATOM 653 O O . ILE A 1 90 ? 10.038 9.966 -9.009 1.00 94.31 90 ILE A O 1
ATOM 657 N N . VAL A 1 91 ? 9.393 10.149 -6.867 1.00 96.31 91 VAL A N 1
ATOM 658 C CA . VAL A 1 91 ? 10.307 11.256 -6.544 1.00 96.31 91 VAL A CA 1
ATOM 659 C C . VAL A 1 91 ? 11.759 10.837 -6.757 1.00 96.31 91 VAL A C 1
ATOM 661 O O . VAL A 1 91 ? 12.518 11.579 -7.375 1.00 96.31 91 VAL A O 1
ATOM 664 N N . LEU A 1 92 ? 12.139 9.644 -6.292 1.00 94.25 92 LEU A N 1
ATOM 665 C CA . LEU A 1 92 ? 13.480 9.102 -6.483 1.00 94.25 92 LEU A CA 1
ATOM 666 C C . LEU A 1 92 ? 13.800 8.913 -7.969 1.00 94.25 92 LEU A C 1
ATOM 668 O O . LEU A 1 92 ? 14.880 9.300 -8.404 1.00 94.25 92 LEU A O 1
ATOM 672 N N . PHE A 1 93 ? 12.865 8.373 -8.751 1.00 90.38 93 PHE A N 1
ATOM 673 C CA . PHE A 1 93 ? 13.026 8.200 -10.192 1.00 90.38 93 PHE A CA 1
ATOM 674 C C . PHE A 1 93 ? 13.303 9.535 -10.893 1.00 90.38 93 PHE A C 1
ATOM 676 O O . PHE A 1 93 ? 14.298 9.653 -11.604 1.00 90.38 93 PHE A O 1
ATOM 683 N N . PHE A 1 94 ? 12.484 10.563 -10.649 1.00 92.44 94 PHE A N 1
ATOM 684 C CA . PHE A 1 94 ? 12.705 11.888 -11.237 1.00 92.44 94 PHE A CA 1
ATOM 685 C C . PHE A 1 94 ? 13.991 12.546 -10.737 1.00 92.44 94 PHE A C 1
ATOM 687 O O . PHE A 1 94 ? 14.692 13.184 -11.516 1.00 92.44 94 PHE A O 1
ATOM 694 N N . PHE A 1 95 ? 14.326 12.378 -9.459 1.00 93.25 95 PHE A N 1
ATOM 695 C CA . PHE A 1 95 ? 15.578 12.884 -8.907 1.00 93.25 95 PHE A CA 1
ATOM 696 C C . PHE A 1 95 ? 16.794 12.280 -9.619 1.00 93.25 95 PHE A C 1
ATOM 698 O O . PHE A 1 95 ? 17.703 13.015 -10.001 1.00 93.25 95 PHE A O 1
ATOM 705 N N . LEU A 1 96 ? 16.800 10.961 -9.833 1.00 91.38 96 LEU A N 1
ATOM 706 C CA . LEU A 1 96 ? 17.864 10.272 -10.563 1.00 91.38 96 LEU A CA 1
ATOM 707 C C . LEU A 1 96 ? 17.900 10.693 -12.034 1.00 91.38 96 LEU A C 1
ATOM 709 O O . LEU A 1 96 ? 18.967 11.019 -12.541 1.00 91.38 96 LEU A O 1
ATOM 713 N N . LEU A 1 97 ? 16.739 10.791 -12.685 1.00 88.44 97 LEU A N 1
ATOM 714 C CA . LEU A 1 97 ? 16.633 11.246 -14.072 1.00 88.44 97 LEU A CA 1
ATOM 715 C C . LEU A 1 97 ? 17.253 12.641 -14.271 1.00 88.44 97 LEU A C 1
ATOM 717 O O . LEU A 1 97 ? 18.012 12.858 -15.214 1.00 88.44 97 LEU A O 1
ATOM 721 N N . VAL A 1 98 ? 16.953 13.577 -13.365 1.00 90.25 98 VAL A N 1
ATOM 722 C CA . VAL A 1 98 ? 17.505 14.941 -13.387 1.00 90.25 98 VAL A CA 1
ATOM 723 C C . VAL A 1 98 ? 19.000 14.939 -13.066 1.00 90.25 98 VAL A C 1
ATOM 725 O O . VAL A 1 98 ? 19.764 15.645 -13.721 1.00 90.25 98 VAL A O 1
ATOM 728 N N . ARG A 1 99 ? 19.431 14.150 -12.073 1.00 89.12 99 ARG A N 1
ATOM 729 C CA . ARG A 1 99 ? 20.840 14.031 -11.671 1.00 89.12 99 ARG A CA 1
ATOM 730 C C . ARG A 1 99 ? 21.720 13.510 -12.807 1.00 89.12 99 ARG A C 1
ATOM 732 O O . ARG A 1 99 ? 22.816 14.031 -12.997 1.00 89.12 99 ARG A O 1
ATOM 739 N N . ASP A 1 100 ? 21.249 12.498 -13.528 1.00 84.12 100 ASP A N 1
ATOM 740 C CA . ASP A 1 100 ? 22.029 11.797 -14.550 1.00 84.12 100 ASP A CA 1
ATOM 741 C C . ASP A 1 100 ? 21.975 12.497 -15.923 1.00 84.12 100 ASP A C 1
ATOM 743 O O . ASP A 1 100 ? 22.547 12.011 -16.896 1.00 84.12 100 ASP A O 1
ATOM 747 N N . GLY A 1 101 ? 21.343 13.676 -16.007 1.00 63.44 101 GLY A N 1
ATOM 748 C CA . GLY A 1 101 ? 21.440 14.557 -17.170 1.00 63.44 101 GLY A CA 1
ATOM 749 C C . GLY A 1 101 ? 20.645 14.106 -18.396 1.00 63.44 101 GLY A C 1
ATOM 750 O O . GLY A 1 101 ? 20.935 14.577 -19.494 1.00 63.44 101 GLY A O 1
ATOM 751 N N . PHE A 1 102 ? 19.626 13.251 -18.237 1.00 57.84 102 PHE A N 1
ATOM 752 C CA . PHE A 1 102 ? 18.641 12.981 -19.293 1.00 57.84 102 PHE A CA 1
ATOM 753 C C . PHE A 1 102 ? 17.706 14.193 -19.457 1.00 57.84 102 PHE A C 1
ATOM 755 O O . PHE A 1 102 ? 16.537 14.185 -19.073 1.00 57.84 102 PHE A O 1
ATOM 762 N N . VAL A 1 103 ? 18.266 15.274 -19.996 1.00 54.19 103 VAL A N 1
ATOM 763 C CA . VAL A 1 103 ? 17.537 16.421 -20.534 1.00 54.19 103 VAL A CA 1
ATOM 764 C C . VAL A 1 103 ? 17.160 16.042 -21.965 1.00 54.19 103 VAL A C 1
ATOM 766 O O . VAL A 1 103 ? 18.047 15.796 -22.780 1.00 54.19 103 VAL A O 1
ATOM 769 N N . TRP A 1 104 ? 15.859 15.911 -22.228 1.00 55.09 104 TRP A N 1
ATOM 770 C CA . TRP A 1 104 ? 15.318 15.792 -23.586 1.00 55.09 104 TRP A CA 1
ATOM 771 C C . TRP A 1 104 ? 15.689 17.004 -24.439 1.00 55.09 104 TRP A C 1
ATOM 773 O O . TRP A 1 104 ? 15.600 18.136 -23.906 1.00 55.09 104 TRP A O 1
#

Foldseek 3Di:
DDPVVVLQVLLQQLQVVLVVQLVVLVVCLVVVVCVVVVDDPVVSVVSLLCSLVCLLVQLVVLCVPPVRVSSSNSSNVNSVVSVVVVVVVVVVVVVVCVVVPPDD

InterPro domains:
  IPR020846 Major facilitator superfamily domain [PS50850] (1-104)

Organism: NCBI:txid2792083

Secondary structure (DSSP, 8-state):
--HHHHHHHHHHHHHHHHHHHHHHHHHHHHTTTTGGGT--HHHHHHHHHHHHHHHHHHHHHHHHSTTTHHHHHHHHHHHHHHHHHHHHHHHHHHHHHHHTT---